Protein AF-A0A0G1X5T7-F1 (afdb_monomer)

Nearest PDB structures (foldseek):
  4jc7-assembly1_A  TM=4.562E-01  e=3.579E+00  Homo sapiens

Foldseek 3Di:
DPDPLQLVVLVVQLVVLVVLLVVLCCLLVVVVVVQDVDDDDDRPNPCSNQLRSLQSNQQSVVRSVLSVVSSPADPVLSVQLCVVLVVLVVVLVVVLVPADSDADPPGDHSNVSSNVSSVVSSVVSVVSSVVVVVVVVVVD

Organism: NCBI:txid1618674

Radius of gyration: 18.18 Å; Cα contacts (8 Å, |Δi|>4): 147; chains: 1; bounding box: 44×27×60 Å

Solvent-accessible surface area (backbone atoms only — not comparable to full-atom values): 7517 Å² total; per-residue (Å²): 130,82,85,76,59,54,44,62,52,21,49,49,51,18,54,50,43,50,48,43,30,52,52,10,49,48,42,56,37,35,62,83,71,63,71,42,89,65,100,69,86,84,59,76,47,60,65,42,19,44,52,46,8,42,27,35,39,74,22,44,68,60,53,29,57,52,25,51,55,49,37,74,48,56,66,70,50,48,54,58,42,48,70,52,49,52,61,52,49,52,54,51,51,52,53,50,70,74,39,48,45,65,48,51,106,87,45,74,25,27,33,60,52,38,29,52,50,43,52,51,50,52,52,54,49,49,50,50,45,53,52,44,52,53,55,59,62,72,75,111

Sequence (140 aa):
MKAMNHRMIAIFLTIFSVGLIGVGYLLRNPFLVGLCPSSTDNCLSESLRYGIGSPLFWSIYLLPVLFFVLAFIRREIFSAWWKVALPVGIVFLVVIFVTPPLGENISADRTTVTAALVKIFVFVSAIVIAWKYKSTARLC

pLDDT: mean 80.95, std 11.44, range [45.34, 91.69]

Mean predicted aligned error: 8.14 Å

Secondary structure (DSSP, 8-state):
-----HHHHHHHHHHHHHHHHHHHHHHH-GGGGTS-SSSSS--THHHHIIIIIHHHHHHSTHHHHHHHHHHHS-HHHHHHHHHHHHHHHHHHHHHHHHS-SS--TTS--HHHHHHHHHHHHHHHHHHHHHHHHHHHHTT-

Structure (mmCIF, N/CA/C/O backbone):
data_AF-A0A0G1X5T7-F1
#
_entry.id   AF-A0A0G1X5T7-F1
#
loop_
_atom_site.group_PDB
_atom_site.id
_atom_site.type_symbol
_atom_site.label_atom_id
_atom_site.label_alt_id
_atom_site.label_comp_id
_atom_site.label_asym_id
_atom_site.label_entity_id
_atom_site.label_seq_id
_atom_site.pdbx_PDB_ins_code
_atom_site.Cartn_x
_atom_site.Cartn_y
_atom_site.Cartn_z
_atom_site.occupancy
_atom_site.B_iso_or_equiv
_atom_site.auth_seq_id
_atom_site.auth_comp_id
_atom_site.auth_asym_id
_atom_site.auth_atom_id
_atom_site.pdbx_PDB_model_num
ATOM 1 N N . MET A 1 1 ? -16.732 19.495 11.888 1.00 45.34 1 MET A N 1
ATOM 2 C CA . MET A 1 1 ? -16.063 18.555 10.954 1.00 45.34 1 MET A CA 1
ATOM 3 C C . MET A 1 1 ? -17.087 17.551 10.442 1.00 45.34 1 MET A C 1
ATOM 5 O O . MET A 1 1 ? -17.656 16.819 11.243 1.00 45.34 1 MET A O 1
ATOM 9 N N . LYS A 1 2 ? -17.383 17.578 9.134 1.00 47.66 2 LYS A N 1
ATOM 10 C CA . LYS A 1 2 ? -18.370 16.711 8.463 1.00 47.66 2 LYS A CA 1
ATOM 11 C C . LYS A 1 2 ? -18.110 15.244 8.825 1.00 47.66 2 LYS A C 1
ATOM 13 O O . LYS A 1 2 ? -16.952 14.830 8.882 1.00 47.66 2 LYS A O 1
ATOM 18 N N . ALA A 1 3 ? -19.160 14.474 9.110 1.00 56.47 3 ALA A N 1
ATOM 19 C CA . ALA A 1 3 ? -19.016 13.069 9.463 1.00 56.47 3 ALA A CA 1
ATOM 20 C C . ALA A 1 3 ? -18.348 12.311 8.307 1.00 56.47 3 ALA A C 1
ATOM 22 O O . ALA A 1 3 ? -18.964 12.037 7.284 1.00 56.47 3 ALA A O 1
ATOM 23 N N . MET A 1 4 ? -17.056 12.030 8.459 1.00 63.16 4 MET A N 1
ATOM 24 C CA . MET A 1 4 ? -16.274 11.286 7.483 1.00 63.16 4 MET A CA 1
ATOM 25 C C . MET A 1 4 ? -16.900 9.896 7.311 1.00 63.16 4 MET A C 1
ATOM 27 O O . MET A 1 4 ? -16.949 9.110 8.266 1.00 63.16 4 MET A O 1
ATOM 31 N N . ASN A 1 5 ? -17.414 9.610 6.113 1.00 83.06 5 ASN A N 1
ATOM 32 C CA . ASN A 1 5 ? -18.024 8.325 5.794 1.00 83.06 5 ASN A CA 1
ATOM 33 C C . ASN A 1 5 ? -16.918 7.282 5.572 1.00 83.06 5 ASN A C 1
ATOM 35 O O . ASN A 1 5 ? -16.524 7.000 4.444 1.00 83.06 5 ASN A O 1
ATOM 39 N N . HIS A 1 6 ? -16.386 6.757 6.678 1.00 83.44 6 HIS A N 1
ATOM 40 C CA . HIS A 1 6 ? -15.291 5.780 6.709 1.00 83.44 6 HIS A CA 1
ATOM 41 C C . HIS A 1 6 ? -15.495 4.602 5.748 1.00 83.44 6 HIS A C 1
ATOM 43 O O . HIS A 1 6 ? -14.546 4.193 5.089 1.00 83.44 6 HIS A O 1
ATOM 49 N N . ARG A 1 7 ? -16.734 4.111 5.606 1.00 85.88 7 ARG A N 1
ATOM 50 C CA . ARG A 1 7 ? -17.065 3.019 4.680 1.00 85.88 7 ARG A CA 1
ATOM 51 C C . ARG A 1 7 ? -16.814 3.409 3.230 1.00 85.88 7 ARG A C 1
ATOM 53 O O . ARG A 1 7 ? -16.179 2.663 2.500 1.00 85.88 7 ARG A O 1
ATOM 60 N N . MET A 1 8 ? -17.259 4.600 2.833 1.00 86.75 8 MET A N 1
ATOM 61 C CA . MET A 1 8 ? -17.049 5.113 1.479 1.00 86.75 8 MET A CA 1
ATOM 62 C C . MET A 1 8 ? -15.557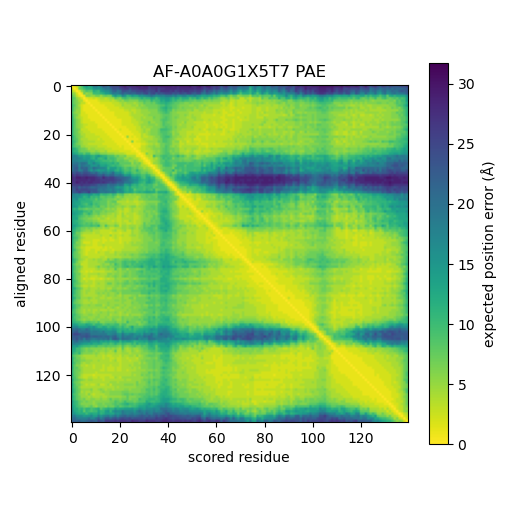 5.295 1.174 1.00 86.75 8 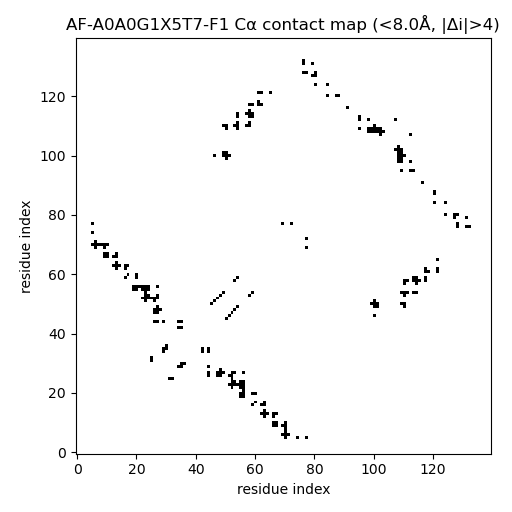MET A C 1
ATOM 64 O O . MET A 1 8 ? -15.113 4.951 0.085 1.00 86.75 8 MET A O 1
ATOM 68 N N . ILE A 1 9 ? -14.775 5.765 2.151 1.00 86.69 9 ILE A N 1
ATOM 69 C CA . ILE A 1 9 ? -13.318 5.908 2.012 1.00 86.69 9 ILE A CA 1
ATOM 70 C C . ILE A 1 9 ? -12.645 4.540 1.879 1.00 86.69 9 ILE A C 1
ATOM 72 O O . ILE A 1 9 ? -11.832 4.351 0.982 1.00 86.69 9 ILE A O 1
ATOM 76 N N . ALA A 1 10 ? -12.989 3.577 2.735 1.00 87.81 10 ALA A N 1
ATOM 77 C CA . ALA A 1 10 ? -12.421 2.233 2.682 1.00 87.81 10 ALA A CA 1
ATOM 78 C C . ALA A 1 10 ? -12.750 1.520 1.358 1.00 87.81 10 ALA A C 1
ATOM 80 O O . ALA A 1 10 ? -11.869 0.921 0.742 1.00 87.81 10 ALA A O 1
ATOM 81 N N . ILE A 1 11 ? -13.989 1.650 0.869 1.00 89.06 11 ILE A N 1
ATOM 82 C CA . ILE A 1 11 ? -14.405 1.119 -0.438 1.00 89.06 11 ILE A CA 1
ATOM 83 C C . ILE A 1 11 ? -13.628 1.801 -1.565 1.00 89.06 11 ILE A C 1
ATOM 85 O O . ILE A 1 11 ? -13.090 1.115 -2.431 1.00 89.06 11 ILE A O 1
ATOM 89 N N . PHE A 1 12 ? -13.507 3.131 -1.535 1.00 90.19 12 PHE A N 1
ATOM 90 C CA . PHE A 1 12 ? -12.727 3.869 -2.526 1.00 90.19 12 PHE A CA 1
ATOM 91 C C . PHE A 1 12 ? -11.264 3.410 -2.556 1.00 90.19 12 PHE A C 1
ATOM 93 O O . PHE A 1 12 ? -10.738 3.128 -3.627 1.00 90.19 12 PHE A O 1
ATOM 100 N N . LEU A 1 13 ? -10.626 3.253 -1.391 1.00 89.06 13 LEU A N 1
ATOM 101 C CA . LEU A 1 13 ? -9.253 2.749 -1.283 1.00 89.06 13 LEU A CA 1
ATOM 102 C C . LEU A 1 13 ? -9.114 1.311 -1.789 1.00 89.06 13 LEU A C 1
ATOM 104 O O . LEU A 1 13 ? -8.093 0.975 -2.382 1.00 89.06 13 LEU A O 1
ATOM 108 N N . THR A 1 14 ? -10.138 0.480 -1.591 1.00 89.88 14 THR A N 1
ATOM 109 C CA . THR A 1 14 ? -10.182 -0.892 -2.116 1.00 89.88 14 THR A CA 1
ATOM 110 C C . THR A 1 14 ? -10.248 -0.893 -3.642 1.00 89.88 14 THR A C 1
ATOM 112 O O . THR A 1 14 ? -9.465 -1.574 -4.294 1.00 89.88 14 THR A O 1
ATOM 115 N N . ILE A 1 15 ? -11.146 -0.100 -4.233 1.00 90.81 15 ILE A N 1
ATOM 116 C CA . ILE A 1 15 ? -11.265 0.015 -5.694 1.00 90.81 15 ILE A CA 1
ATOM 117 C C . ILE A 1 15 ? -9.972 0.585 -6.282 1.00 90.81 15 ILE A C 1
ATOM 119 O O . ILE A 1 15 ? -9.462 0.073 -7.275 1.00 90.81 15 ILE A O 1
ATOM 123 N N . PHE A 1 16 ? -9.412 1.611 -5.641 1.00 91.31 16 PHE A N 1
ATOM 124 C CA . PHE A 1 16 ? -8.166 2.233 -6.063 1.00 91.31 16 PHE A CA 1
ATOM 125 C C . PHE A 1 16 ? -6.991 1.248 -6.027 1.00 91.31 16 PHE A C 1
ATOM 127 O O . PHE A 1 16 ? -6.233 1.175 -6.991 1.00 91.31 16 PHE A O 1
ATOM 134 N N . SER A 1 17 ? -6.855 0.440 -4.970 1.00 89.50 17 SER A N 1
ATOM 135 C CA . SER A 1 17 ? -5.777 -0.552 -4.880 1.00 89.50 17 SER A CA 1
ATOM 136 C C . SER A 1 17 ? -5.937 -1.696 -5.883 1.00 89.50 17 SER A C 1
ATOM 138 O O . SER A 1 17 ? -4.945 -2.107 -6.481 1.00 89.50 17 SER A O 1
ATOM 140 N N . VAL A 1 18 ? -7.163 -2.159 -6.148 1.00 90.69 18 VAL A N 1
ATOM 141 C CA . VAL A 1 18 ? -7.432 -3.115 -7.239 1.00 90.69 18 VAL A CA 1
ATOM 142 C C . VAL A 1 18 ? -7.076 -2.502 -8.598 1.00 90.69 18 VAL A C 1
ATOM 144 O O . VAL A 1 18 ? -6.426 -3.153 -9.415 1.00 90.69 18 VAL A O 1
ATOM 147 N N . GLY A 1 19 ? -7.428 -1.234 -8.821 1.00 90.00 19 GLY A N 1
ATOM 148 C CA . GLY A 1 19 ? -7.053 -0.491 -10.023 1.00 90.00 19 GLY A CA 1
ATOM 149 C C . GLY A 1 19 ? -5.537 -0.402 -10.208 1.00 90.00 19 GLY A C 1
ATOM 150 O O . GLY A 1 19 ? -5.041 -0.670 -11.300 1.00 90.00 19 GLY A O 1
ATOM 151 N N . LEU A 1 20 ? -4.784 -0.119 -9.138 1.00 88.12 20 LEU A N 1
ATOM 152 C CA . LEU A 1 20 ? -3.317 -0.109 -9.168 1.00 88.12 20 LEU A CA 1
ATOM 153 C C . LEU A 1 20 ? -2.730 -1.475 -9.536 1.00 88.12 20 LEU A C 1
ATOM 155 O O . LEU A 1 20 ? -1.774 -1.528 -10.304 1.00 88.12 20 LEU A O 1
ATOM 159 N N . ILE A 1 21 ? -3.302 -2.577 -9.045 1.00 88.94 21 ILE A N 1
ATOM 160 C CA . ILE A 1 21 ? -2.867 -3.928 -9.435 1.00 88.94 21 ILE A CA 1
ATOM 161 C C . ILE A 1 21 ? -3.117 -4.151 -10.932 1.00 88.94 21 ILE A C 1
ATOM 163 O O . ILE A 1 21 ? -2.240 -4.666 -11.626 1.00 88.94 21 ILE A O 1
ATOM 167 N N . GLY A 1 22 ? -4.271 -3.715 -11.447 1.00 87.00 22 GLY A N 1
ATOM 168 C CA . GLY A 1 22 ? -4.585 -3.763 -12.878 1.00 87.00 22 GLY A CA 1
ATOM 169 C C . GLY A 1 22 ? -3.592 -2.960 -13.723 1.00 87.00 22 GLY A C 1
ATOM 170 O O . GLY A 1 22 ? -3.036 -3.479 -14.689 1.00 87.00 22 GLY A O 1
ATOM 171 N N . VAL A 1 23 ? -3.287 -1.725 -13.316 1.00 87.12 23 VAL A N 1
ATOM 172 C CA . VAL A 1 23 ? -2.265 -0.886 -13.964 1.00 87.12 23 VAL A CA 1
ATOM 173 C C . VAL A 1 23 ? -0.884 -1.546 -13.889 1.00 87.12 23 VAL A C 1
ATOM 175 O O . VAL A 1 23 ? -0.176 -1.600 -14.892 1.00 87.12 23 VAL A O 1
ATOM 178 N N . GLY A 1 24 ? -0.518 -2.123 -12.742 1.00 85.19 24 GLY A N 1
ATOM 179 C CA . GLY A 1 24 ? 0.721 -2.883 -12.568 1.00 85.19 24 GLY A CA 1
ATOM 180 C C . GLY A 1 24 ? 0.815 -4.086 -13.511 1.00 85.19 24 GLY A C 1
ATOM 181 O O . GLY A 1 24 ? 1.869 -4.324 -14.102 1.00 85.19 24 GLY A O 1
ATOM 182 N N . TYR A 1 25 ? -0.292 -4.806 -13.720 1.00 85.06 25 TYR A N 1
ATOM 183 C CA . TYR A 1 25 ? -0.367 -5.922 -14.665 1.00 85.06 25 TYR A CA 1
ATOM 184 C C . TYR A 1 25 ? -0.149 -5.475 -16.116 1.00 85.06 25 TYR A C 1
ATOM 186 O O . TYR A 1 25 ? 0.608 -6.123 -16.844 1.00 85.06 25 TYR A O 1
ATOM 194 N N . LEU A 1 26 ? -0.764 -4.359 -16.525 1.00 83.88 26 LEU A N 1
ATOM 195 C CA . LEU A 1 26 ? -0.585 -3.790 -17.865 1.00 83.88 26 LEU A CA 1
ATOM 196 C C . LEU A 1 26 ? 0.859 -3.322 -18.087 1.00 83.88 26 LEU A C 1
ATOM 198 O O . LEU A 1 26 ? 1.465 -3.652 -19.102 1.00 83.88 26 LEU A O 1
ATOM 202 N N . LEU A 1 27 ? 1.445 -2.631 -17.105 1.00 80.56 27 LEU A N 1
ATOM 203 C CA . LEU A 1 27 ? 2.838 -2.170 -17.156 1.00 80.56 27 LEU A CA 1
ATOM 204 C C . LEU A 1 27 ? 3.842 -3.331 -17.167 1.00 80.56 27 LEU A C 1
ATOM 206 O O . LEU A 1 27 ? 4.911 -3.224 -17.766 1.00 80.56 27 LEU A O 1
ATOM 210 N N . ARG A 1 28 ? 3.509 -4.454 -16.520 1.00 75.75 28 ARG A N 1
ATOM 211 C CA . ARG A 1 28 ? 4.329 -5.672 -16.544 1.00 75.75 28 ARG A CA 1
ATOM 212 C C . ARG A 1 28 ? 4.277 -6.387 -17.896 1.00 75.75 28 ARG A C 1
ATOM 214 O O . ARG A 1 28 ? 5.258 -7.033 -18.263 1.00 75.75 28 ARG A O 1
ATOM 221 N N . ASN A 1 29 ? 3.166 -6.264 -18.623 1.00 75.12 29 ASN A N 1
ATOM 222 C CA . ASN A 1 29 ? 2.928 -6.898 -19.920 1.00 75.12 29 ASN A CA 1
ATOM 223 C C . ASN A 1 29 ? 2.741 -5.839 -21.025 1.00 75.12 29 ASN A C 1
ATOM 225 O O . ASN A 1 29 ? 1.652 -5.726 -21.591 1.00 75.12 29 ASN A O 1
ATOM 229 N N . PRO A 1 30 ? 3.795 -5.081 -21.376 1.00 71.69 30 PRO A N 1
ATOM 230 C CA . PRO A 1 30 ? 3.700 -3.966 -22.323 1.00 71.69 30 PRO A CA 1
ATOM 231 C C . PRO A 1 30 ? 3.239 -4.385 -23.731 1.00 71.69 30 PRO A C 1
ATOM 233 O O . PRO A 1 30 ? 2.717 -3.559 -24.476 1.00 71.69 30 PRO A O 1
ATOM 236 N N . PHE A 1 31 ? 3.371 -5.668 -24.084 1.00 69.81 31 PHE A N 1
ATOM 237 C CA . PHE A 1 31 ? 2.867 -6.239 -25.337 1.00 69.81 31 PHE A CA 1
ATOM 238 C C . PHE A 1 31 ? 1.334 -6.189 -25.448 1.00 69.81 31 PHE A C 1
ATOM 240 O O . PHE A 1 31 ? 0.810 -5.996 -26.539 1.00 69.81 31 PHE A O 1
ATOM 247 N N . LEU A 1 32 ? 0.607 -6.308 -24.327 1.00 69.75 32 LEU A N 1
ATOM 248 C CA . LEU A 1 32 ? -0.865 -6.285 -24.312 1.00 69.75 32 LEU A CA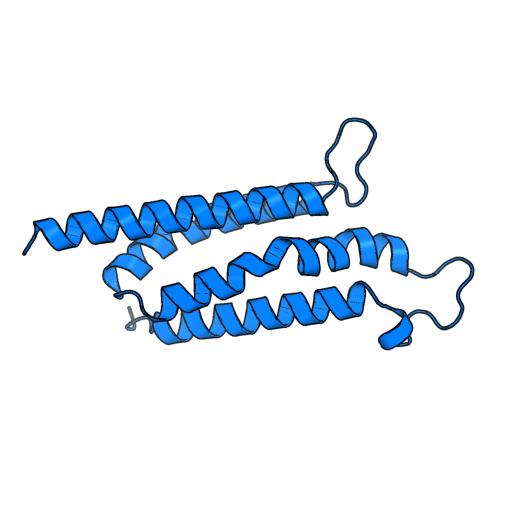 1
ATOM 249 C C . LEU A 1 32 ? -1.443 -4.895 -24.601 1.00 69.75 32 LEU A C 1
ATOM 251 O O . LEU A 1 32 ? -2.584 -4.776 -25.029 1.00 69.75 32 LEU A O 1
ATOM 255 N N . VAL A 1 33 ? -0.660 -3.848 -24.349 1.00 70.44 33 VAL A N 1
ATOM 256 C CA . VAL A 1 33 ? -1.052 -2.438 -24.509 1.00 70.44 33 VAL A CA 1
ATOM 257 C C . VAL A 1 33 ? -0.402 -1.786 -25.731 1.00 70.44 33 VAL A C 1
ATOM 259 O O . VAL A 1 33 ? -0.527 -0.581 -25.919 1.00 70.44 33 VAL A O 1
ATOM 262 N N . GLY A 1 34 ? 0.293 -2.564 -26.570 1.00 67.69 34 GLY A N 1
ATOM 263 C CA . GLY A 1 34 ? 0.967 -2.051 -27.768 1.00 67.69 34 GLY A CA 1
ATOM 264 C C . GLY A 1 34 ? 2.149 -1.121 -27.470 1.00 67.69 34 GLY A C 1
ATOM 265 O O . GLY A 1 34 ? 2.645 -0.457 -28.372 1.00 67.69 34 GLY A O 1
ATOM 266 N N . LEU A 1 35 ? 2.626 -1.083 -26.219 1.00 65.69 35 LEU A N 1
ATOM 267 C CA . LEU A 1 35 ? 3.765 -0.260 -25.789 1.00 65.69 35 LEU A CA 1
ATOM 268 C C . LEU A 1 35 ? 5.116 -0.833 -26.254 1.00 65.69 35 LEU A C 1
ATOM 270 O O . LEU A 1 35 ? 6.145 -0.184 -26.089 1.00 65.69 35 LEU A O 1
ATOM 274 N N . CYS A 1 36 ? 5.125 -2.054 -26.794 1.00 68.12 36 CYS A N 1
ATOM 275 C CA . CYS A 1 36 ? 6.315 -2.723 -27.309 1.00 68.12 36 CYS A CA 1
ATOM 276 C C . CYS A 1 36 ? 5.932 -3.583 -28.534 1.00 68.12 36 CYS A C 1
ATOM 278 O O . C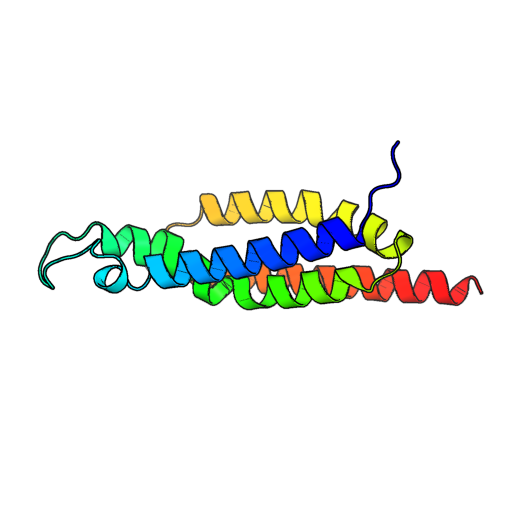YS A 1 36 ? 5.398 -4.679 -28.354 1.00 68.12 36 CYS A O 1
ATOM 280 N N . PRO A 1 37 ? 6.125 -3.081 -29.769 1.00 60.78 37 PRO A N 1
ATOM 281 C CA . PRO A 1 37 ? 5.685 -3.761 -30.991 1.00 60.78 37 PRO A CA 1
ATOM 282 C C . PRO A 1 37 ? 6.627 -4.881 -31.474 1.00 60.78 37 PRO A C 1
ATOM 284 O O . PRO A 1 37 ? 6.212 -5.701 -32.287 1.00 60.78 37 PRO A O 1
ATOM 287 N N . SER A 1 38 ? 7.865 -4.962 -30.975 1.00 56.44 38 SER A N 1
ATOM 288 C CA . SER A 1 38 ? 8.850 -5.973 -31.388 1.00 56.44 38 SER A CA 1
ATOM 289 C C . SER A 1 38 ? 9.728 -6.422 -30.218 1.00 56.44 38 SER A C 1
ATOM 291 O O . SER A 1 38 ? 10.150 -5.615 -29.396 1.00 56.44 38 SER A O 1
ATOM 293 N N . SER A 1 39 ? 9.989 -7.728 -30.138 1.00 57.75 39 SER A N 1
ATOM 294 C CA . SER A 1 39 ? 10.610 -8.442 -29.009 1.00 57.75 39 SER A CA 1
ATOM 295 C C . SER A 1 39 ? 12.107 -8.194 -28.793 1.00 57.75 39 SER A C 1
ATOM 297 O O . SER A 1 39 ? 12.711 -8.872 -27.966 1.00 57.75 39 SER A O 1
ATOM 299 N N . THR A 1 40 ? 12.723 -7.278 -29.528 1.00 53.38 40 THR A N 1
ATOM 300 C CA . THR A 1 40 ? 14.178 -7.114 -29.559 1.00 53.38 40 THR A CA 1
ATOM 301 C C . THR A 1 40 ? 14.538 -5.639 -29.505 1.00 53.38 40 THR A C 1
ATOM 303 O O . THR A 1 40 ? 14.244 -4.886 -30.428 1.00 53.38 40 THR A O 1
ATOM 306 N N . ASP A 1 41 ? 15.167 -5.298 -28.383 1.00 51.56 41 ASP A N 1
ATOM 307 C CA . ASP A 1 41 ? 16.056 -4.167 -28.140 1.00 51.56 41 ASP A CA 1
ATOM 308 C C . ASP A 1 41 ? 15.425 -2.763 -28.120 1.00 51.56 41 ASP A C 1
ATOM 310 O O . ASP A 1 41 ? 14.963 -2.216 -29.117 1.00 51.56 41 ASP A O 1
ATOM 314 N N . ASN A 1 42 ? 15.480 -2.148 -26.930 1.00 53.16 42 ASN A N 1
ATOM 315 C CA . ASN A 1 42 ? 15.099 -0.763 -26.605 1.00 53.16 42 ASN A CA 1
ATOM 316 C C . ASN A 1 42 ? 13.617 -0.465 -26.343 1.00 53.16 42 ASN A C 1
ATOM 318 O O . ASN A 1 42 ? 13.179 0.677 -26.492 1.00 53.16 42 ASN A O 1
ATOM 322 N N . CYS A 1 43 ? 12.840 -1.426 -25.845 1.00 64.06 43 CYS A N 1
ATOM 323 C CA . CYS A 1 43 ? 11.598 -1.035 -25.186 1.00 64.06 43 CYS A CA 1
ATOM 324 C C . CYS A 1 43 ? 11.921 -0.303 -23.872 1.00 64.06 43 CYS A C 1
ATOM 326 O O . CYS A 1 43 ? 12.652 -0.816 -23.023 1.00 64.06 43 CYS A O 1
ATOM 328 N N . LEU A 1 44 ? 11.261 0.844 -23.645 1.00 59.53 44 LEU A N 1
ATOM 329 C CA . LEU A 1 44 ? 11.113 1.529 -22.340 1.00 59.53 44 LEU A CA 1
ATOM 330 C C 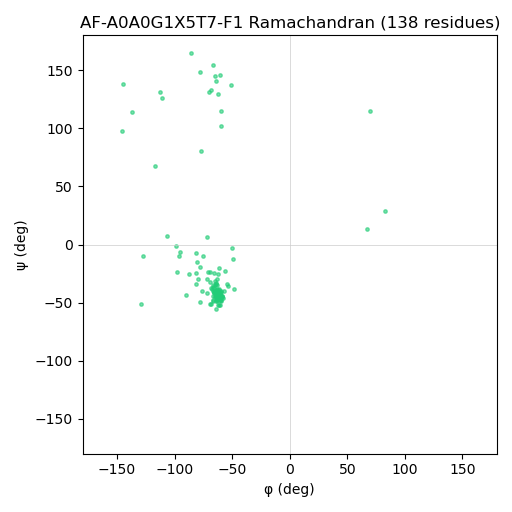. LEU A 1 44 ? 10.627 0.588 -21.208 1.00 59.53 44 LEU A C 1
ATOM 332 O O . LEU A 1 44 ? 10.484 0.988 -20.054 1.00 59.53 44 LEU A O 1
ATOM 336 N N . SER A 1 45 ? 10.353 -0.672 -21.548 1.00 65.00 45 SER A N 1
ATOM 337 C CA . SER A 1 45 ? 9.761 -1.715 -20.747 1.00 65.00 45 SER A CA 1
ATOM 338 C C . SER A 1 45 ? 10.592 -2.161 -19.566 1.00 65.00 45 SER A C 1
ATOM 340 O O . SER A 1 45 ? 9.966 -2.511 -18.586 1.00 65.00 45 SER A O 1
ATOM 342 N N . GLU A 1 46 ? 11.928 -2.208 -19.586 1.00 67.94 46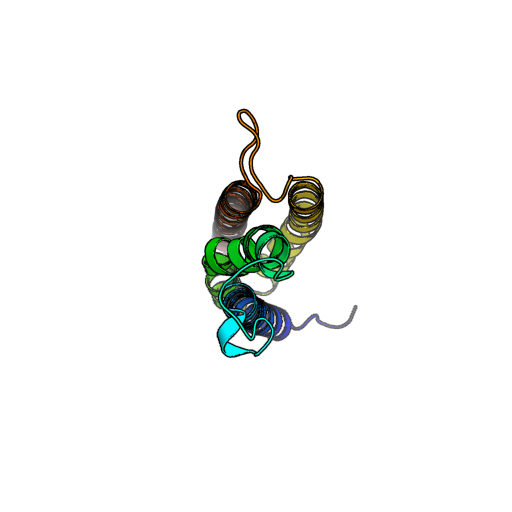 GLU A N 1
ATOM 343 C CA . GLU A 1 46 ? 12.636 -2.799 -18.432 1.00 67.94 46 GLU A CA 1
ATOM 344 C C . GLU A 1 46 ? 12.522 -1.931 -17.178 1.00 67.94 46 GLU A C 1
ATOM 346 O O . GLU A 1 46 ? 12.058 -2.405 -16.139 1.00 67.94 46 GLU A O 1
ATOM 351 N N . SER A 1 47 ? 12.838 -0.639 -17.280 1.00 69.12 47 SER A N 1
ATOM 352 C CA . SER A 1 47 ? 12.702 0.288 -16.153 1.00 69.12 47 SER A CA 1
ATOM 353 C C . SER A 1 47 ? 11.245 0.448 -15.713 1.00 69.12 47 SER A C 1
ATOM 355 O O . SER A 1 47 ? 10.976 0.571 -14.521 1.00 69.12 47 SER A O 1
ATOM 357 N N . LEU A 1 48 ? 10.288 0.399 -16.646 1.00 73.50 48 LEU A N 1
ATOM 358 C CA . LEU A 1 48 ? 8.863 0.516 -16.329 1.00 73.50 48 LEU A CA 1
ATOM 359 C C . LEU A 1 48 ? 8.295 -0.777 -15.713 1.00 73.50 48 LEU A C 1
ATOM 361 O O . LEU A 1 48 ? 7.542 -0.727 -14.738 1.00 73.50 48 LEU A O 1
ATOM 365 N N . ARG A 1 49 ? 8.706 -1.942 -16.227 1.00 73.75 49 ARG A N 1
ATOM 366 C CA . ARG A 1 49 ? 8.316 -3.276 -15.748 1.00 73.75 49 ARG A CA 1
ATOM 367 C C . ARG A 1 49 ? 8.903 -3.557 -14.378 1.00 73.75 49 ARG A C 1
ATOM 369 O O . ARG A 1 49 ? 8.146 -3.926 -13.490 1.00 73.75 49 ARG A O 1
ATOM 376 N N . TYR A 1 50 ? 10.208 -3.382 -14.179 1.00 72.12 50 TYR A N 1
ATOM 377 C CA . TYR A 1 50 ? 10.851 -3.659 -12.891 1.00 72.12 50 TYR A CA 1
ATOM 378 C C . TYR A 1 50 ? 10.691 -2.507 -11.894 1.00 72.12 50 TYR A C 1
ATOM 380 O O . TYR A 1 50 ? 10.501 -2.753 -10.707 1.00 72.12 50 TYR A O 1
ATOM 388 N N . GLY A 1 51 ? 10.675 -1.255 -12.358 1.00 72.00 51 GLY A N 1
ATOM 389 C CA . GLY A 1 51 ? 10.584 -0.092 -11.476 1.00 72.00 51 GLY A CA 1
ATOM 390 C C . GLY A 1 51 ? 9.179 0.237 -10.971 1.00 72.00 51 GLY A C 1
ATOM 391 O O . GLY A 1 51 ? 9.067 0.784 -9.871 1.00 72.00 51 GLY A O 1
ATOM 392 N N . ILE A 1 52 ? 8.123 -0.068 -11.740 1.00 78.00 52 ILE A N 1
ATOM 393 C CA . ILE A 1 52 ? 6.731 0.285 -11.398 1.00 78.00 52 ILE A CA 1
ATOM 394 C C . ILE A 1 52 ? 5.804 -0.934 -11.497 1.00 78.00 52 ILE A C 1
ATOM 396 O O . ILE A 1 52 ? 5.089 -1.236 -10.543 1.00 78.00 52 ILE A O 1
ATOM 400 N N . GLY A 1 53 ? 5.821 -1.664 -12.615 1.00 79.69 53 GLY A N 1
ATOM 401 C CA . GLY A 1 53 ? 4.876 -2.759 -12.870 1.00 79.69 53 GLY A CA 1
A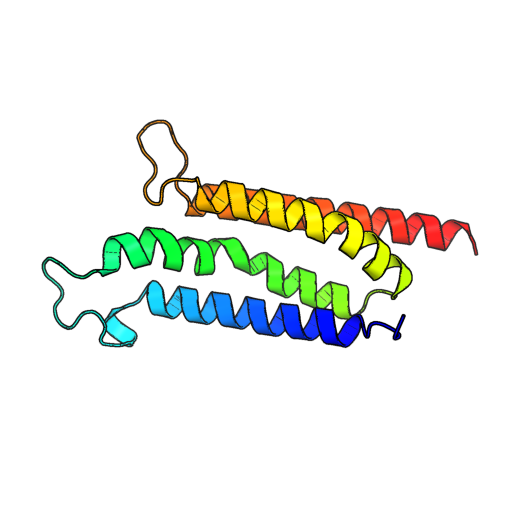TOM 402 C C . GLY A 1 53 ? 4.961 -3.898 -11.848 1.00 79.69 53 GLY A C 1
ATOM 403 O O . GLY A 1 53 ? 3.958 -4.273 -11.240 1.00 79.69 53 GLY A O 1
ATOM 404 N N . SER A 1 54 ? 6.165 -4.421 -11.617 1.00 79.62 54 SER A N 1
ATOM 405 C CA . SER A 1 54 ? 6.442 -5.503 -10.667 1.00 79.62 54 SER A CA 1
ATOM 406 C C . SER A 1 54 ? 6.069 -5.154 -9.221 1.00 79.62 54 SER A C 1
ATOM 408 O O . SER A 1 54 ? 5.305 -5.930 -8.640 1.00 79.62 54 SER A O 1
ATOM 410 N N . PRO A 1 55 ? 6.506 -4.017 -8.634 1.00 81.38 55 PRO A N 1
ATOM 411 C CA . PRO A 1 55 ? 6.102 -3.652 -7.277 1.00 81.38 55 PRO A CA 1
ATOM 412 C C . PRO A 1 55 ? 4.594 -3.401 -7.156 1.00 81.38 55 PRO A C 1
ATOM 414 O O . PRO A 1 55 ? 3.991 -3.835 -6.176 1.00 81.38 55 PRO A O 1
ATOM 417 N N . LEU A 1 56 ? 3.941 -2.772 -8.142 1.00 82.81 56 LEU A N 1
ATOM 418 C CA . LEU A 1 56 ? 2.487 -2.571 -8.071 1.00 82.81 56 LEU A CA 1
ATOM 419 C C . LEU A 1 56 ? 1.712 -3.892 -8.121 1.00 82.81 56 LEU A C 1
ATOM 421 O O . LEU A 1 56 ? 0.737 -4.055 -7.393 1.00 82.81 56 LEU A O 1
ATOM 425 N N . PHE A 1 57 ? 2.129 -4.836 -8.965 1.00 82.88 57 PHE A N 1
ATOM 426 C CA . PHE A 1 57 ? 1.401 -6.089 -9.147 1.00 82.88 57 PHE A CA 1
ATOM 427 C C . PHE A 1 57 ? 1.649 -7.087 -8.007 1.00 82.88 57 PHE A C 1
ATOM 429 O O . PHE A 1 57 ? 0.703 -7.624 -7.433 1.00 82.88 57 PHE A O 1
ATOM 436 N N . TRP A 1 58 ? 2.915 -7.329 -7.653 1.00 81.19 58 TRP A N 1
ATOM 437 C CA . TRP A 1 58 ? 3.283 -8.381 -6.699 1.00 81.19 58 TRP A CA 1
ATOM 438 C C . TRP A 1 58 ? 3.261 -7.941 -5.243 1.00 81.19 58 TRP A C 1
ATOM 440 O O . TRP A 1 58 ? 3.098 -8.784 -4.362 1.00 81.19 58 TRP A O 1
ATOM 450 N N . SER A 1 59 ? 3.438 -6.651 -4.962 1.00 83.12 59 SER A N 1
ATOM 451 C CA . SER A 1 59 ? 3.638 -6.197 -3.584 1.00 83.12 59 SER A CA 1
ATOM 452 C C . SER A 1 59 ? 2.356 -5.675 -2.940 1.00 83.12 59 SER A C 1
ATOM 454 O O . SER A 1 59 ? 2.240 -5.711 -1.719 1.00 83.12 59 SER A O 1
ATOM 456 N N . ILE A 1 60 ? 1.372 -5.231 -3.731 1.00 86.50 60 ILE A N 1
ATOM 457 C CA . ILE A 1 60 ? 0.176 -4.520 -3.240 1.00 86.50 60 ILE A CA 1
ATOM 458 C C . ILE A 1 60 ? -1.033 -5.447 -3.014 1.00 86.50 60 ILE A C 1
ATOM 460 O O . ILE A 1 60 ? -2.007 -5.014 -2.412 1.00 86.50 60 ILE A O 1
ATOM 464 N N . TYR A 1 61 ? -0.990 -6.733 -3.384 1.00 87.31 61 TYR A N 1
ATOM 465 C CA . TYR A 1 61 ? -2.161 -7.637 -3.323 1.00 87.31 61 TYR A CA 1
ATOM 466 C C . TYR A 1 61 ? -2.832 -7.775 -1.939 1.00 87.31 61 TYR A C 1
ATOM 468 O O . TYR A 1 61 ? -4.016 -8.100 -1.866 1.00 87.31 61 TYR A O 1
ATOM 476 N N . LEU A 1 62 ? -2.121 -7.500 -0.838 1.00 88.56 62 LEU A N 1
ATOM 477 C CA . LEU A 1 62 ? -2.689 -7.524 0.519 1.00 88.56 62 LEU A CA 1
ATOM 478 C C . LEU A 1 62 ? -3.460 -6.244 0.891 1.00 88.56 62 LEU A C 1
ATOM 480 O O . LEU A 1 62 ? -4.340 -6.285 1.751 1.00 88.56 62 LEU A O 1
ATOM 484 N N . LEU A 1 63 ? -3.160 -5.109 0.252 1.00 89.00 63 LEU A N 1
ATOM 485 C CA . LEU A 1 63 ? -3.833 -3.828 0.496 1.00 89.00 63 LEU A CA 1
ATOM 486 C C . LEU A 1 63 ? -5.338 -3.842 0.178 1.00 89.00 63 LEU A C 1
ATOM 488 O O . LEU A 1 63 ? -6.095 -3.369 1.026 1.00 89.00 63 LEU A O 1
ATOM 492 N N . PRO A 1 64 ? -5.830 -4.376 -0.962 1.00 89.00 64 PRO A N 1
ATOM 493 C CA . PRO A 1 64 ? -7.271 -4.451 -1.207 1.00 89.00 64 PRO A CA 1
ATOM 494 C C . PRO A 1 64 ? -7.993 -5.301 -0.160 1.00 89.00 64 PRO A C 1
ATOM 496 O O . PRO A 1 64 ? -9.063 -4.910 0.295 1.00 89.00 64 PRO A O 1
ATOM 499 N N . VAL A 1 65 ? -7.393 -6.408 0.291 1.00 90.25 65 VAL A N 1
ATOM 500 C CA . VAL A 1 65 ? -7.973 -7.247 1.353 1.00 90.25 65 VAL A CA 1
ATOM 501 C C . VAL A 1 65 ? -8.079 -6.461 2.661 1.00 90.25 65 VAL A C 1
ATOM 503 O O . VAL A 1 65 ? -9.134 -6.449 3.295 1.00 90.25 65 VAL A O 1
ATOM 506 N N . LEU A 1 66 ? -7.016 -5.748 3.043 1.00 91.00 66 LEU A N 1
ATOM 507 C CA . LEU A 1 66 ? -7.008 -4.906 4.238 1.00 91.00 66 LEU A CA 1
ATOM 508 C C . LEU A 1 66 ? -8.080 -3.804 4.172 1.00 91.00 66 LEU A C 1
ATOM 510 O O . LEU A 1 66 ? -8.837 -3.619 5.127 1.00 91.00 66 LEU A O 1
ATOM 514 N N . PHE A 1 67 ? -8.159 -3.074 3.057 1.00 90.56 67 PHE A N 1
ATOM 515 C CA . PHE A 1 67 ? -9.131 -1.991 2.885 1.00 90.56 67 PHE A CA 1
ATOM 516 C C . PHE A 1 67 ? -10.571 -2.500 2.836 1.00 90.56 67 PHE A C 1
ATOM 518 O O . PHE A 1 67 ? -11.459 -1.859 3.403 1.00 90.56 67 PHE A O 1
ATOM 525 N N . PHE A 1 68 ? -10.795 -3.681 2.261 1.00 89.62 68 PHE A N 1
ATOM 526 C CA . PHE A 1 68 ? -12.100 -4.325 2.276 1.00 89.62 68 PHE A CA 1
ATOM 527 C C . PHE A 1 68 ? -12.544 -4.651 3.706 1.00 89.62 68 PHE A C 1
ATOM 529 O O . PHE A 1 68 ? -13.654 -4.299 4.098 1.00 89.62 68 PHE A O 1
ATOM 536 N N . VAL A 1 69 ? -11.661 -5.227 4.532 1.00 89.88 69 VAL A N 1
ATOM 537 C CA . VAL A 1 69 ? -11.949 -5.493 5.955 1.00 89.88 69 VAL A CA 1
ATOM 538 C C . VAL A 1 69 ? -12.259 -4.194 6.712 1.00 89.88 69 VAL A C 1
ATOM 540 O O . VAL A 1 69 ? -13.207 -4.141 7.498 1.00 89.88 69 VAL A O 1
ATOM 543 N N . LEU A 1 70 ? -11.520 -3.115 6.436 1.00 87.75 70 LEU A N 1
ATOM 544 C CA . LEU A 1 70 ? -11.745 -1.800 7.047 1.00 87.75 70 LEU A CA 1
ATOM 545 C C . LEU A 1 70 ? -13.116 -1.194 6.728 1.00 87.75 70 LEU A C 1
ATOM 547 O O . LEU A 1 70 ? -13.624 -0.417 7.539 1.00 87.75 70 LEU A O 1
ATOM 551 N N . ALA A 1 71 ? -13.748 -1.570 5.613 1.00 87.50 71 ALA A N 1
ATOM 552 C CA . ALA A 1 71 ? -15.091 -1.105 5.272 1.00 87.50 71 ALA A CA 1
ATOM 553 C C . ALA A 1 71 ? -16.172 -1.616 6.246 1.00 87.50 71 ALA A C 1
ATOM 555 O O . ALA A 1 71 ? -17.204 -0.961 6.413 1.00 87.50 71 ALA A O 1
ATOM 556 N N . PHE A 1 72 ? -15.932 -2.741 6.928 1.00 87.38 72 PHE A N 1
ATOM 557 C CA . PHE A 1 72 ? -16.869 -3.342 7.887 1.00 87.38 72 PHE A CA 1
ATOM 558 C C . PHE A 1 72 ? -16.589 -2.958 9.344 1.00 87.38 72 PHE A C 1
ATOM 560 O O . PHE A 1 72 ? -17.405 -3.218 10.230 1.00 87.38 72 PHE A O 1
ATOM 567 N N . ILE A 1 73 ? -15.452 -2.320 9.613 1.00 87.00 73 ILE A N 1
ATOM 568 C CA . ILE A 1 73 ? -15.029 -1.957 10.964 1.00 87.00 73 ILE A CA 1
ATOM 569 C C . ILE A 1 73 ? -15.779 -0.708 11.459 1.00 87.00 73 ILE A C 1
ATOM 571 O O . ILE A 1 73 ? -16.125 0.190 10.692 1.00 87.00 73 ILE A O 1
ATOM 575 N N . ARG A 1 74 ? -16.025 -0.629 12.778 1.00 86.69 74 ARG A N 1
ATOM 576 C CA . ARG A 1 74 ? -16.667 0.535 13.415 1.00 86.69 74 ARG A CA 1
ATOM 577 C C . ARG A 1 74 ? -15.844 1.810 13.199 1.00 86.69 74 ARG A C 1
ATOM 579 O O . ARG A 1 74 ? -14.614 1.797 13.267 1.00 86.69 74 ARG A O 1
ATOM 586 N N . ARG A 1 75 ? -16.534 2.946 13.059 1.00 83.56 75 ARG A N 1
ATOM 587 C CA . ARG A 1 75 ? -15.928 4.269 12.818 1.00 83.56 75 ARG A CA 1
ATOM 588 C C . ARG A 1 75 ? -14.855 4.662 13.842 1.00 83.56 75 ARG A C 1
ATOM 590 O O . ARG A 1 75 ? -13.872 5.300 13.476 1.00 83.56 75 ARG A O 1
ATOM 597 N N . GLU A 1 76 ? -15.034 4.288 15.105 1.00 84.75 76 GLU A N 1
ATOM 598 C CA . GLU A 1 76 ? -14.083 4.557 16.195 1.00 84.75 76 GLU A CA 1
ATOM 599 C C . GLU A 1 76 ? -12.720 3.902 15.942 1.00 84.75 76 GLU A C 1
ATOM 601 O O . GLU A 1 76 ? -11.676 4.549 16.041 1.00 84.75 76 GLU A O 1
ATOM 606 N N . ILE A 1 77 ? -12.742 2.626 15.552 1.00 86.62 77 ILE A N 1
ATOM 607 C CA . ILE A 1 77 ? -11.546 1.830 15.275 1.00 86.62 77 ILE A CA 1
ATOM 608 C C . ILE A 1 77 ? -10.903 2.312 13.974 1.00 86.62 77 ILE A C 1
ATOM 610 O O . ILE A 1 77 ? -9.690 2.501 13.933 1.00 86.62 77 ILE A O 1
ATOM 614 N N . PHE A 1 78 ? -11.708 2.603 12.945 1.00 87.50 78 PHE A N 1
ATOM 615 C CA . PHE A 1 78 ? -11.214 3.175 11.691 1.00 87.50 78 PHE A CA 1
ATOM 616 C C . PHE A 1 78 ? -10.496 4.513 11.913 1.00 87.50 78 PHE A C 1
ATOM 618 O O . PHE A 1 78 ? -9.417 4.728 11.375 1.00 87.50 78 PHE A O 1
ATOM 625 N N . SER A 1 79 ? -11.056 5.403 12.737 1.00 86.94 79 SER A N 1
ATOM 626 C CA . SER A 1 79 ? -10.442 6.698 13.056 1.00 86.94 79 SER A CA 1
ATOM 627 C C . SER A 1 79 ? -9.101 6.537 13.779 1.00 86.94 79 SER A C 1
ATOM 629 O O . SER A 1 79 ? -8.141 7.246 13.477 1.00 86.94 79 SER A O 1
ATOM 631 N N . ALA A 1 80 ? -9.005 5.580 14.708 1.00 88.25 80 ALA A N 1
ATOM 632 C CA . ALA A 1 80 ? -7.750 5.269 15.385 1.00 88.25 80 ALA A CA 1
ATOM 633 C C . ALA A 1 80 ? -6.708 4.676 14.423 1.00 88.25 80 ALA A C 1
ATOM 635 O O . ALA A 1 80 ? -5.556 5.103 14.443 1.00 88.25 80 ALA A O 1
ATOM 636 N N . TRP A 1 81 ? -7.123 3.744 13.560 1.00 91.44 81 TRP A N 1
ATOM 637 C CA . TRP A 1 81 ? -6.267 3.176 12.522 1.00 91.44 81 TRP A CA 1
ATOM 638 C C . TRP A 1 81 ? -5.772 4.252 11.550 1.00 91.44 81 TRP A C 1
ATOM 640 O O . TRP A 1 81 ? -4.571 4.348 11.334 1.00 91.44 81 TRP A O 1
ATOM 650 N N . TRP A 1 82 ? -6.652 5.123 11.047 1.00 88.94 82 TRP A N 1
ATOM 651 C CA . TRP A 1 82 ? -6.312 6.177 10.082 1.00 88.94 82 TRP A CA 1
ATOM 652 C C . TRP A 1 82 ? -5.212 7.118 10.585 1.00 88.94 82 TRP A C 1
ATOM 654 O O . TRP A 1 82 ? -4.311 7.482 9.832 1.00 88.94 82 TRP A O 1
ATOM 664 N N . LYS A 1 83 ? -5.243 7.474 11.877 1.00 89.00 83 LYS A N 1
ATOM 665 C CA . LYS A 1 83 ? -4.224 8.329 12.509 1.00 89.00 83 LYS A CA 1
ATOM 666 C C . LYS A 1 83 ? -2.826 7.710 12.505 1.00 89.00 83 LYS A C 1
ATOM 668 O O . LYS A 1 83 ? -1.852 8.450 12.478 1.00 89.00 83 LYS A O 1
ATOM 673 N N . VAL A 1 84 ? -2.731 6.381 12.546 1.00 89.94 84 VAL A N 1
ATOM 674 C CA . VAL A 1 84 ? -1.457 5.648 12.490 1.00 89.94 84 VAL A CA 1
ATOM 675 C C . VAL A 1 84 ? -1.088 5.329 11.042 1.00 89.94 84 VAL A C 1
ATOM 677 O O . VAL A 1 84 ? 0.051 5.520 10.629 1.00 89.94 84 VAL A O 1
ATOM 680 N N . ALA A 1 85 ? -2.062 4.886 10.251 1.00 88.50 85 ALA A N 1
ATOM 681 C CA . ALA A 1 85 ? -1.877 4.460 8.873 1.00 88.50 85 ALA A CA 1
ATOM 682 C C . ALA A 1 85 ? -1.389 5.590 7.962 1.00 88.50 85 ALA A C 1
ATOM 684 O O . ALA A 1 85 ? -0.546 5.350 7.104 1.00 88.50 85 ALA A O 1
ATOM 685 N N . LEU A 1 86 ? -1.882 6.817 8.158 1.00 89.12 86 LEU A N 1
ATOM 686 C CA . LEU A 1 86 ? -1.520 7.963 7.326 1.00 89.12 86 LEU A CA 1
ATOM 687 C C . LEU A 1 86 ? -0.026 8.340 7.429 1.00 89.12 86 LEU A C 1
ATOM 689 O O . LEU A 1 86 ? 0.639 8.333 6.394 1.00 89.12 86 LEU A O 1
ATOM 693 N N . PRO A 1 87 ? 0.553 8.611 8.618 1.00 90.75 87 PRO A N 1
ATOM 694 C CA . PRO A 1 87 ? 1.979 8.922 8.720 1.00 90.75 87 PRO A CA 1
ATOM 695 C C . PRO A 1 87 ? 2.867 7.731 8.341 1.00 90.75 87 PRO A C 1
ATOM 697 O O . PRO A 1 87 ? 3.847 7.916 7.624 1.00 90.75 87 PRO A O 1
ATOM 700 N N . VAL A 1 88 ? 2.511 6.506 8.750 1.00 90.06 88 VAL A N 1
ATOM 701 C CA . VAL A 1 88 ? 3.280 5.299 8.390 1.00 90.06 88 VAL A CA 1
ATOM 702 C C . VAL A 1 88 ? 3.278 5.084 6.874 1.00 90.06 88 VAL A C 1
ATOM 704 O O . VAL A 1 88 ? 4.323 4.804 6.292 1.00 90.06 88 VAL A O 1
ATOM 707 N N . GLY A 1 89 ? 2.129 5.272 6.220 1.00 87.88 89 GLY A N 1
ATOM 708 C CA . GLY A 1 89 ? 1.999 5.157 4.770 1.00 87.88 89 GLY A CA 1
ATOM 709 C C . GLY A 1 89 ? 2.856 6.174 4.018 1.00 87.88 89 GLY A C 1
ATOM 710 O O . GLY A 1 89 ? 3.506 5.808 3.042 1.00 87.88 89 GLY A O 1
ATOM 711 N N . ILE A 1 90 ? 2.923 7.422 4.496 1.00 90.00 90 ILE A N 1
ATOM 712 C CA . ILE A 1 90 ? 3.783 8.460 3.904 1.00 90.00 90 ILE A CA 1
ATOM 713 C C . ILE A 1 90 ? 5.259 8.068 4.016 1.00 90.00 90 ILE A C 1
ATOM 715 O O . ILE A 1 90 ? 5.976 8.114 3.019 1.00 90.00 90 ILE A O 1
ATOM 719 N N . VAL A 1 91 ? 5.710 7.634 5.198 1.00 91.69 91 VAL A N 1
ATOM 720 C CA . VAL A 1 91 ? 7.102 7.197 5.401 1.00 91.69 91 VAL A CA 1
ATOM 721 C C . VAL A 1 91 ? 7.442 6.026 4.478 1.00 91.69 91 VAL A C 1
ATOM 723 O O . VAL A 1 91 ? 8.482 6.038 3.826 1.00 91.69 91 VAL A O 1
ATOM 726 N N . PHE A 1 92 ? 6.552 5.039 4.361 1.00 89.88 92 PHE A N 1
ATOM 727 C CA . PHE A 1 92 ? 6.782 3.877 3.501 1.00 89.88 92 PHE A CA 1
ATOM 728 C C . PHE A 1 92 ? 6.838 4.262 2.021 1.00 89.88 92 PHE A C 1
ATOM 730 O O . PHE A 1 92 ? 7.677 3.736 1.293 1.00 89.88 92 PHE A O 1
ATOM 737 N N . LEU A 1 93 ? 6.012 5.215 1.582 1.00 87.69 93 LEU A N 1
ATOM 738 C CA . LEU A 1 93 ? 6.048 5.734 0.215 1.00 87.69 93 LEU A CA 1
ATOM 739 C C . LEU A 1 93 ? 7.397 6.398 -0.091 1.00 87.69 93 LEU A C 1
ATOM 741 O O . LEU A 1 93 ? 7.985 6.119 -1.134 1.00 87.69 93 LEU A O 1
ATOM 745 N N . VAL A 1 94 ? 7.926 7.203 0.837 1.00 90.44 94 VAL A N 1
ATOM 746 C CA . VAL A 1 94 ? 9.255 7.821 0.694 1.00 90.44 94 VAL A CA 1
ATOM 747 C C . VAL A 1 94 ? 10.348 6.755 0.583 1.00 90.44 94 VAL A C 1
ATOM 749 O O . VAL A 1 94 ? 11.187 6.838 -0.313 1.00 90.44 94 VAL A O 1
ATOM 752 N N . VAL A 1 95 ? 10.315 5.719 1.428 1.00 88.62 95 VAL A N 1
ATOM 753 C CA . VAL A 1 95 ? 11.290 4.615 1.365 1.00 88.62 95 VAL A CA 1
ATOM 754 C C . VAL A 1 95 ? 11.228 3.898 0.012 1.00 88.62 95 VAL A C 1
ATOM 756 O O . VAL A 1 95 ? 12.267 3.671 -0.609 1.00 88.62 95 VAL A O 1
ATOM 759 N N . ILE A 1 96 ? 10.027 3.592 -0.489 1.00 86.50 96 ILE A N 1
ATOM 760 C CA . ILE A 1 96 ? 9.842 2.946 -1.800 1.00 86.50 96 ILE A CA 1
ATOM 761 C C . ILE A 1 96 ? 10.394 3.825 -2.929 1.00 86.50 96 ILE A C 1
ATOM 763 O O . ILE A 1 96 ? 11.037 3.311 -3.844 1.00 86.50 96 ILE A O 1
ATOM 767 N N . PHE A 1 97 ? 10.174 5.141 -2.860 1.00 85.00 97 PHE A N 1
ATOM 768 C CA . PHE A 1 97 ? 10.627 6.084 -3.881 1.00 85.00 97 PHE A CA 1
ATOM 769 C C . PHE A 1 97 ? 12.157 6.165 -3.973 1.00 85.00 97 PHE A C 1
ATOM 771 O O . PHE A 1 97 ? 12.702 6.179 -5.075 1.00 85.00 97 PHE A O 1
ATOM 778 N N . VAL A 1 98 ? 12.847 6.160 -2.828 1.00 87.44 98 VAL A N 1
ATOM 779 C CA . VAL A 1 98 ? 14.319 6.217 -2.761 1.00 87.44 98 VAL A CA 1
ATOM 780 C C . VAL A 1 98 ? 14.968 4.858 -3.072 1.00 87.44 98 VAL A C 1
ATOM 782 O O . VAL A 1 98 ? 16.135 4.805 -3.449 1.00 87.44 98 VAL A O 1
ATOM 785 N N . THR A 1 99 ? 14.224 3.749 -2.972 1.00 84.75 99 THR A N 1
ATOM 786 C CA . THR A 1 99 ? 14.752 2.403 -3.261 1.00 84.75 99 THR A CA 1
ATOM 787 C C . THR A 1 99 ? 15.014 2.226 -4.765 1.00 84.75 99 THR A C 1
ATOM 789 O O . THR A 1 99 ? 14.113 2.511 -5.567 1.00 84.75 99 THR A O 1
ATOM 792 N N . PRO A 1 100 ? 16.194 1.729 -5.185 1.00 79.12 100 PRO A N 1
ATOM 793 C CA . PRO A 1 100 ? 16.519 1.533 -6.596 1.00 79.12 100 PRO A CA 1
ATOM 794 C C . PRO A 1 100 ? 15.623 0.466 -7.259 1.00 79.12 100 PRO A C 1
ATOM 796 O O . PRO A 1 100 ? 15.223 -0.504 -6.612 1.00 79.12 100 PRO A O 1
ATOM 799 N N . PRO A 1 101 ? 15.270 0.632 -8.549 1.00 72.56 101 PRO A N 1
ATOM 800 C CA . PRO A 1 101 ? 14.348 -0.264 -9.252 1.00 72.56 101 PRO A CA 1
ATOM 801 C C . PRO A 1 101 ? 14.934 -1.660 -9.509 1.00 72.56 101 PRO A C 1
ATOM 803 O O . PRO A 1 101 ? 14.194 -2.640 -9.510 1.00 72.56 101 PRO A O 1
ATOM 806 N N . LEU A 1 102 ? 16.248 -1.744 -9.709 1.00 72.25 102 LEU A N 1
ATOM 807 C CA . LEU A 1 102 ? 17.011 -2.978 -9.853 1.00 72.25 102 LEU A CA 1
ATOM 808 C C . LEU A 1 102 ? 17.876 -3.095 -8.597 1.00 72.25 102 LEU A C 1
ATOM 810 O O . LEU A 1 102 ? 18.552 -2.131 -8.239 1.00 72.25 102 LEU A O 1
ATOM 814 N N . GLY A 1 103 ? 17.792 -4.224 -7.893 1.00 62.50 103 GLY A N 1
ATOM 815 C CA . GLY A 1 103 ? 18.677 -4.477 -6.759 1.00 62.50 103 GLY A CA 1
ATOM 816 C C . GLY A 1 103 ? 20.122 -4.518 -7.250 1.00 62.50 103 GLY A C 1
ATOM 817 O O . GLY A 1 103 ? 20.420 -5.210 -8.223 1.00 62.50 103 GLY A O 1
ATOM 818 N N . GLU A 1 104 ? 21.007 -3.764 -6.609 1.00 67.44 104 GLU A N 1
ATOM 819 C CA . GLU A 1 104 ? 22.448 -3.954 -6.776 1.00 67.44 104 GLU A CA 1
ATOM 820 C C . GLU A 1 104 ? 22.907 -5.042 -5.797 1.00 67.44 104 GLU A C 1
ATOM 822 O O . GLU A 1 104 ? 22.178 -5.377 -4.869 1.00 67.44 104 GLU A O 1
ATO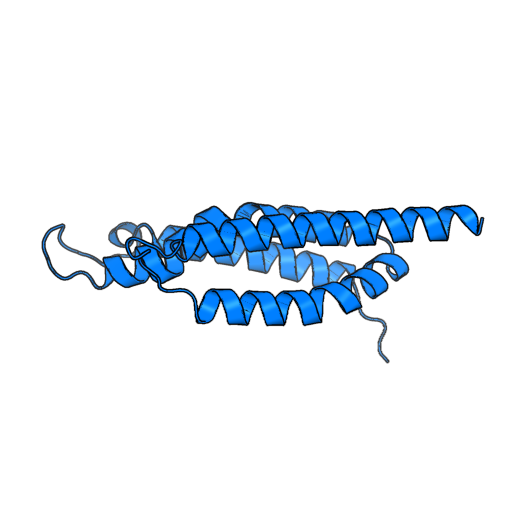M 827 N N . ASN A 1 105 ? 24.109 -5.601 -5.965 1.00 60.41 105 ASN A N 1
ATOM 828 C CA . ASN A 1 105 ? 24.613 -6.794 -5.249 1.00 60.41 105 ASN A CA 1
ATOM 829 C C . ASN A 1 105 ? 24.462 -6.802 -3.704 1.00 60.41 105 ASN A C 1
ATOM 831 O O . ASN A 1 105 ? 24.663 -7.840 -3.078 1.00 60.41 105 ASN A O 1
ATOM 835 N N . ILE A 1 106 ? 24.138 -5.663 -3.086 1.00 66.56 106 ILE A N 1
ATOM 836 C CA . ILE A 1 106 ? 23.990 -5.463 -1.638 1.00 66.56 106 ILE A CA 1
ATOM 837 C C . ILE A 1 106 ? 22.631 -4.826 -1.264 1.00 66.56 106 ILE A C 1
ATOM 839 O O . ILE A 1 106 ? 22.287 -4.756 -0.085 1.00 66.56 106 ILE A O 1
ATOM 843 N N . SER A 1 107 ? 21.846 -4.350 -2.238 1.00 70.94 107 SER A N 1
ATOM 844 C CA . SER A 1 107 ? 20.570 -3.663 -2.022 1.00 70.94 107 SER A CA 1
ATOM 845 C C . SER A 1 107 ? 19.400 -4.504 -2.531 1.00 70.94 107 SER A C 1
ATOM 847 O O . SER A 1 107 ? 19.403 -5.026 -3.644 1.00 70.94 107 SER A O 1
ATOM 849 N N . ALA A 1 108 ? 18.372 -4.654 -1.694 1.00 77.12 108 ALA A N 1
ATOM 850 C CA . ALA A 1 108 ? 17.142 -5.310 -2.116 1.00 77.12 108 ALA A CA 1
ATOM 851 C C . ALA A 1 108 ? 16.470 -4.496 -3.230 1.00 77.12 108 ALA A C 1
ATOM 853 O O . ALA A 1 108 ? 16.426 -3.264 -3.179 1.00 77.12 108 ALA A O 1
ATOM 854 N N . ASP A 1 109 ? 15.918 -5.188 -4.222 1.00 82.25 109 ASP A N 1
ATOM 855 C CA . ASP A 1 109 ? 15.179 -4.552 -5.301 1.00 82.25 109 ASP A CA 1
ATOM 856 C C . ASP A 1 109 ? 13.880 -3.913 -4.780 1.00 82.25 109 ASP A C 1
ATOM 858 O O . ASP A 1 109 ? 13.284 -4.342 -3.780 1.00 82.25 109 ASP A O 1
ATOM 862 N N . ARG A 1 110 ? 13.397 -2.888 -5.491 1.00 83.00 110 ARG A N 1
ATOM 863 C CA . ARG A 1 110 ? 12.178 -2.157 -5.118 1.00 83.00 110 ARG A CA 1
ATOM 864 C C . ARG A 1 110 ? 10.966 -3.066 -4.928 1.00 83.00 110 ARG A C 1
ATOM 866 O O . ARG A 1 110 ? 10.141 -2.775 -4.059 1.00 83.00 110 ARG A O 1
ATOM 873 N N . THR A 1 111 ? 10.839 -4.158 -5.684 1.00 84.62 111 THR A N 1
ATOM 874 C CA . THR A 1 111 ? 9.707 -5.093 -5.543 1.00 84.62 111 THR A CA 1
ATOM 875 C C . THR A 1 111 ? 9.725 -5.752 -4.172 1.00 84.62 111 THR A C 1
ATOM 877 O O . THR A 1 111 ? 8.710 -5.726 -3.466 1.00 84.62 111 THR A O 1
ATOM 880 N N . THR A 1 112 ? 10.884 -6.271 -3.759 1.00 86.38 112 THR A N 1
ATOM 881 C CA . THR A 1 112 ? 11.065 -6.931 -2.461 1.00 86.38 112 THR A CA 1
ATOM 882 C C . THR A 1 112 ? 10.875 -5.962 -1.300 1.00 86.38 112 THR A C 1
ATOM 884 O O . THR A 1 112 ? 10.127 -6.275 -0.370 1.00 86.38 112 THR A O 1
ATOM 887 N N . VAL A 1 113 ? 11.460 -4.760 -1.369 1.00 88.56 113 VAL A N 1
ATOM 888 C CA . VAL A 1 113 ? 11.280 -3.727 -0.330 1.00 88.56 113 VAL A CA 1
ATOM 889 C C . VAL A 1 113 ? 9.812 -3.320 -0.217 1.00 88.56 113 VAL A C 1
ATOM 891 O O . VAL A 1 113 ? 9.254 -3.315 0.880 1.00 88.56 113 VAL A O 1
ATOM 894 N N . THR A 1 114 ? 9.145 -3.065 -1.347 1.00 87.94 114 THR A N 1
ATOM 895 C CA . THR A 1 114 ? 7.712 -2.732 -1.363 1.00 87.94 114 THR A CA 1
ATOM 896 C C . THR A 1 114 ? 6.883 -3.872 -0.770 1.00 87.94 114 THR A C 1
ATOM 898 O O . THR A 1 114 ? 5.988 -3.626 0.034 1.00 87.94 114 THR A O 1
ATOM 901 N N . ALA A 1 115 ? 7.192 -5.130 -1.103 1.00 87.94 115 ALA A N 1
ATOM 902 C CA . ALA A 1 115 ? 6.463 -6.287 -0.581 1.00 87.94 115 ALA A CA 1
ATOM 903 C C . ALA A 1 115 ? 6.647 -6.442 0.933 1.00 87.94 115 ALA A C 1
ATOM 905 O O . ALA A 1 115 ? 5.681 -6.720 1.646 1.00 87.94 115 ALA A O 1
ATOM 906 N N . ALA A 1 116 ? 7.865 -6.243 1.438 1.00 90.44 116 ALA A N 1
ATOM 907 C CA . ALA A 1 116 ? 8.150 -6.270 2.867 1.00 90.44 116 ALA A CA 1
ATOM 908 C C . ALA A 1 116 ? 7.402 -5.151 3.606 1.00 90.44 116 ALA A C 1
ATOM 910 O O . ALA A 1 116 ? 6.722 -5.421 4.596 1.00 90.44 116 ALA A O 1
ATOM 911 N N . LEU A 1 117 ? 7.446 -3.919 3.090 1.00 91.25 117 LEU A N 1
ATOM 912 C CA . LEU A 1 117 ? 6.751 -2.777 3.686 1.00 91.25 117 LEU A CA 1
ATOM 913 C C . LEU A 1 117 ? 5.233 -2.958 3.685 1.00 91.25 117 LEU A C 1
ATOM 915 O O . LEU A 1 117 ? 4.597 -2.684 4.699 1.00 91.25 117 LEU A O 1
ATOM 919 N N . VAL A 1 118 ? 4.642 -3.477 2.604 1.00 90.19 118 VAL A N 1
ATOM 920 C CA . VAL A 1 118 ? 3.200 -3.771 2.573 1.00 90.19 118 VAL A CA 1
ATOM 921 C C . VAL A 1 118 ? 2.837 -4.846 3.600 1.00 90.19 118 VAL A C 1
ATOM 923 O O . VAL A 1 118 ? 1.860 -4.676 4.330 1.00 90.19 118 VAL A O 1
ATOM 926 N N . LYS A 1 119 ? 3.632 -5.916 3.734 1.00 90.75 119 LYS A N 1
ATOM 927 C CA . LYS A 1 119 ? 3.412 -6.944 4.768 1.00 90.75 119 LYS A CA 1
ATOM 928 C C . LYS A 1 119 ? 3.486 -6.354 6.179 1.00 90.75 119 LYS A C 1
ATOM 930 O O . LYS A 1 119 ? 2.597 -6.611 6.989 1.00 90.75 119 LYS A O 1
ATOM 935 N N . ILE A 1 120 ? 4.496 -5.526 6.456 1.00 91.56 120 ILE A N 1
ATOM 936 C CA . ILE A 1 120 ? 4.645 -4.828 7.742 1.00 91.56 120 ILE A CA 1
ATOM 937 C C . ILE A 1 120 ? 3.451 -3.899 7.982 1.00 91.56 120 ILE A C 1
ATOM 939 O O . ILE A 1 120 ? 2.874 -3.911 9.066 1.00 91.56 120 ILE A O 1
ATOM 943 N N . PHE A 1 121 ? 3.031 -3.138 6.971 1.00 91.62 121 PHE A N 1
ATOM 944 C CA . PHE A 1 121 ? 1.895 -2.225 7.068 1.00 91.62 121 PHE A CA 1
ATOM 945 C C . PHE A 1 121 ? 0.595 -2.957 7.410 1.00 91.62 121 PHE A C 1
ATOM 947 O O . PHE A 1 121 ? -0.157 -2.523 8.287 1.00 91.62 121 PHE A O 1
ATOM 954 N N . VAL A 1 122 ? 0.337 -4.088 6.751 1.00 90.62 122 VAL A N 1
ATOM 955 C CA . VAL A 1 122 ? -0.832 -4.937 7.014 1.00 90.62 122 VAL A CA 1
ATOM 956 C C . VAL A 1 122 ? -0.765 -5.520 8.425 1.00 90.62 122 VAL A C 1
ATOM 958 O O . VAL A 1 122 ? -1.761 -5.478 9.146 1.00 90.62 122 VAL A O 1
ATOM 961 N N . PHE A 1 123 ? 0.407 -5.989 8.857 1.00 91.69 123 PHE A N 1
ATOM 962 C CA . PHE A 1 123 ? 0.608 -6.534 10.199 1.00 91.69 123 PHE A CA 1
ATOM 963 C C . PHE A 1 123 ? 0.380 -5.484 11.298 1.00 91.69 123 PHE A C 1
ATOM 965 O O . PHE A 1 123 ? -0.402 -5.708 12.223 1.00 91.69 123 PHE A O 1
ATOM 972 N N . VAL A 1 124 ? 0.982 -4.298 11.163 1.00 90.38 124 VAL A N 1
ATOM 973 C CA . VAL A 1 124 ? 0.771 -3.169 12.084 1.00 90.38 124 VAL A CA 1
ATOM 974 C C . VAL A 1 124 ? -0.699 -2.746 12.087 1.00 90.38 124 VAL A C 1
ATOM 976 O O . VAL A 1 124 ? -1.275 -2.527 13.153 1.00 90.38 124 VAL A O 1
ATOM 979 N N . SER A 1 125 ? -1.338 -2.697 10.915 1.00 90.19 125 SER A N 1
ATOM 980 C CA . SER A 1 125 ? -2.766 -2.387 10.804 1.00 90.19 125 SER A CA 1
ATOM 981 C C . SER A 1 125 ? -3.626 -3.392 11.569 1.00 90.19 125 SER A C 1
ATOM 983 O O . SER A 1 125 ? -4.498 -2.983 12.335 1.00 90.19 125 SER A O 1
ATOM 985 N N . ALA A 1 126 ? -3.352 -4.691 11.429 1.00 89.81 126 ALA A N 1
ATOM 986 C CA . ALA A 1 126 ? -4.061 -5.744 12.150 1.00 89.81 126 ALA A CA 1
ATOM 987 C C . ALA A 1 126 ? -3.898 -5.612 13.674 1.00 89.81 126 ALA A C 1
ATOM 989 O O . ALA A 1 126 ? -4.889 -5.705 14.401 1.00 89.81 126 ALA A O 1
ATOM 990 N N . ILE A 1 127 ? -2.686 -5.314 14.161 1.00 90.75 127 ILE A N 1
ATOM 991 C CA . ILE A 1 127 ? -2.428 -5.075 15.592 1.00 90.75 127 ILE A CA 1
ATOM 992 C C . ILE A 1 127 ? -3.244 -3.886 16.105 1.00 90.75 127 ILE A C 1
ATOM 994 O O . ILE A 1 127 ? -3.903 -3.999 17.139 1.00 90.75 127 ILE A O 1
ATOM 998 N N . VAL A 1 128 ? -3.236 -2.756 15.391 1.00 89.31 128 VAL A N 1
ATOM 999 C CA . VAL A 1 128 ? -3.974 -1.548 15.802 1.00 89.31 128 VAL A CA 1
ATOM 1000 C C . VAL A 1 128 ? -5.477 -1.821 15.863 1.00 89.31 128 VAL A C 1
ATOM 1002 O O . VAL A 1 128 ? -6.135 -1.432 16.833 1.00 89.31 128 VAL A O 1
ATOM 1005 N N . ILE A 1 129 ? -6.014 -2.527 14.864 1.00 88.94 129 ILE A N 1
ATOM 1006 C CA . ILE A 1 129 ? -7.424 -2.925 14.816 1.00 88.94 129 ILE A CA 1
ATOM 1007 C C . ILE A 1 129 ? -7.756 -3.840 16.001 1.00 88.94 129 ILE A C 1
ATOM 1009 O O . ILE A 1 129 ? -8.689 -3.541 16.747 1.00 88.94 129 ILE A O 1
ATOM 1013 N N . ALA A 1 130 ? -6.984 -4.909 16.218 1.00 88.75 130 ALA A N 1
ATOM 1014 C CA . ALA A 1 130 ? -7.223 -5.881 17.285 1.00 88.75 130 ALA A CA 1
ATOM 1015 C C . ALA A 1 130 ? -7.116 -5.250 18.681 1.00 88.75 130 ALA A C 1
ATOM 1017 O O . ALA A 1 130 ? -7.962 -5.487 19.549 1.00 88.75 130 ALA A O 1
ATOM 1018 N N . TRP A 1 131 ? -6.111 -4.396 18.894 1.00 89.25 131 TRP A N 1
ATOM 1019 C CA . TRP A 1 131 ? -5.917 -3.703 20.162 1.00 89.25 131 TRP A CA 1
ATOM 1020 C C . TRP A 1 131 ? -7.079 -2.759 20.469 1.00 89.25 131 TRP A C 1
ATOM 1022 O O . TRP A 1 131 ? -7.605 -2.773 21.584 1.00 89.25 131 TRP A O 1
ATOM 1032 N N . LYS A 1 132 ? -7.548 -1.993 19.474 1.00 88.56 132 LYS A N 1
ATOM 1033 C CA . LYS A 1 132 ? -8.722 -1.133 19.658 1.00 88.56 132 LYS A CA 1
ATOM 1034 C C . LYS A 1 132 ? -10.008 -1.917 19.851 1.00 88.56 132 LYS A C 1
ATOM 1036 O O . LYS A 1 132 ? -10.788 -1.537 20.718 1.00 88.56 132 LYS A O 1
ATOM 1041 N N . TYR A 1 133 ? -10.190 -3.030 19.147 1.00 86.25 133 TYR A N 1
ATOM 1042 C CA . TYR A 1 133 ? -11.339 -3.910 19.356 1.00 86.25 133 TYR A CA 1
ATOM 1043 C C . TYR A 1 133 ? -11.398 -4.421 20.805 1.00 86.25 133 TYR A C 1
ATOM 1045 O O . TYR A 1 133 ? -12.442 -4.341 21.450 1.00 86.25 133 TYR A O 1
ATOM 1053 N N . LYS A 1 134 ? -10.255 -4.862 21.354 1.00 86.81 134 LYS A N 1
ATOM 1054 C CA . LYS A 1 134 ? -10.147 -5.323 22.747 1.00 86.81 134 LYS A CA 1
ATOM 1055 C C . LYS A 1 134 ? -10.422 -4.209 23.756 1.00 86.81 134 LYS A C 1
ATOM 1057 O O . LYS A 1 134 ? -11.077 -4.462 24.761 1.00 86.81 134 LYS A O 1
ATOM 1062 N N . SER A 1 135 ? -9.915 -2.999 23.524 1.00 82.88 135 SER A N 1
ATOM 1063 C CA . SER A 1 135 ? -10.138 -1.872 24.438 1.00 82.88 135 SER A CA 1
ATOM 1064 C C . SER A 1 135 ? -11.600 -1.432 24.465 1.00 82.88 135 SER A C 1
ATOM 1066 O O . SER A 1 135 ? -12.122 -1.182 25.544 1.00 82.88 135 SER A O 1
ATOM 1068 N N . THR A 1 136 ? -12.279 -1.401 23.314 1.00 76.50 136 THR A N 1
ATOM 1069 C CA . THR A 1 136 ? -13.717 -1.097 23.251 1.00 76.50 136 THR A CA 1
ATOM 1070 C C . THR A 1 136 ? -14.559 -2.193 23.910 1.00 76.50 136 THR A C 1
ATOM 1072 O O . THR A 1 136 ? -15.532 -1.879 24.580 1.00 76.50 136 THR A O 1
ATOM 1075 N N . ALA A 1 137 ? -14.168 -3.467 23.788 1.00 74.12 137 ALA A N 1
ATOM 1076 C CA . ALA A 1 137 ? -14.883 -4.582 24.415 1.00 74.12 137 ALA A CA 1
ATOM 1077 C C . ALA A 1 137 ? -14.773 -4.623 25.951 1.00 74.12 137 ALA A C 1
ATOM 1079 O O . ALA A 1 137 ? -15.639 -5.202 26.587 1.00 74.12 137 ALA A O 1
ATOM 1080 N N . ARG A 1 138 ? -13.732 -4.028 26.553 1.00 67.31 138 ARG A N 1
ATOM 1081 C CA . ARG A 1 138 ? -13.592 -3.942 28.022 1.00 67.31 138 ARG A CA 1
ATOM 1082 C C . ARG A 1 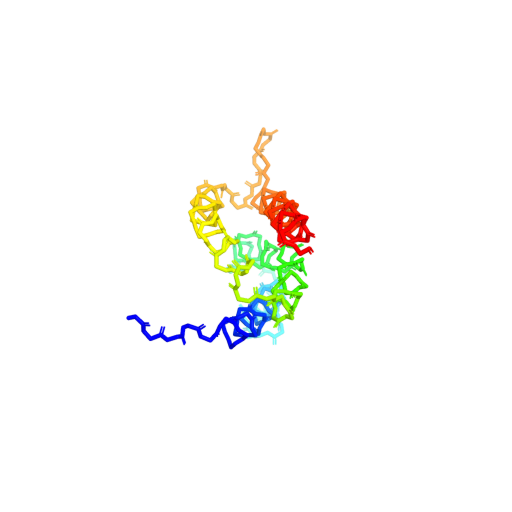138 ? -14.389 -2.799 28.663 1.00 67.31 138 ARG A C 1
ATOM 1084 O O . ARG A 1 138 ? -14.374 -2.679 29.881 1.00 67.31 138 ARG A O 1
ATOM 1091 N N . LEU A 1 139 ? -14.991 -1.926 27.859 1.00 58.22 139 LEU A N 1
ATOM 1092 C CA . LEU A 1 139 ? -15.768 -0.767 28.315 1.00 58.22 139 LEU A CA 1
ATOM 1093 C C . LEU A 1 139 ? -17.287 -1.028 28.303 1.00 58.22 139 LEU A C 1
ATOM 1095 O O . LEU A 1 139 ? -18.045 -0.137 28.679 1.00 58.22 139 LEU A O 1
ATOM 1099 N N . CYS A 1 140 ? -17.714 -2.216 27.864 1.00 48.94 140 CYS A N 1
ATOM 1100 C CA . CYS A 1 140 ? -19.081 -2.729 27.971 1.00 48.94 140 CYS A CA 1
ATOM 1101 C C . CYS A 1 140 ? -19.123 -3.834 29.026 1.00 48.94 140 CYS A C 1
ATOM 1103 O O . CYS A 1 140 ? -20.173 -3.937 29.691 1.00 48.94 140 CYS A O 1
#